Protein AF-A0A7J9XBA4-F1 (afdb_monomer_lite)

Structure (mmCIF, N/CA/C/O backbone):
data_AF-A0A7J9XBA4-F1
#
_entry.id   AF-A0A7J9XBA4-F1
#
loop_
_atom_site.group_PDB
_atom_site.id
_atom_site.type_symbol
_atom_site.label_atom_id
_atom_site.label_alt_id
_atom_site.label_comp_id
_atom_site.label_asym_id
_atom_site.label_entity_id
_atom_site.label_seq_id
_atom_site.pdbx_PDB_ins_code
_atom_site.Cartn_x
_atom_site.Cartn_y
_atom_site.Cartn_z
_atom_site.occupancy
_atom_site.B_iso_or_equiv
_atom_site.auth_seq_id
_atom_site.auth_comp_id
_atom_site.auth_asym_id
_atom_site.auth_atom_id
_atom_site.pdbx_PDB_model_num
ATOM 1 N N . MET A 1 1 ? 11.594 -2.193 26.067 1.00 48.44 1 MET A N 1
ATOM 2 C CA . MET A 1 1 ? 10.275 -1.547 25.900 1.00 48.44 1 MET A CA 1
ATOM 3 C C . MET A 1 1 ? 9.636 -2.202 24.693 1.00 48.44 1 MET A C 1
ATOM 5 O O . MET A 1 1 ? 10.333 -2.326 23.697 1.00 48.44 1 MET A O 1
ATOM 9 N N . SER A 1 2 ? 8.406 -2.711 24.794 1.00 53.88 2 SER A N 1
ATOM 10 C CA . SER A 1 2 ? 7.691 -3.189 23.603 1.00 53.88 2 SER A CA 1
ATOM 11 C C . SER A 1 2 ? 7.403 -1.962 22.747 1.00 53.88 2 SER A C 1
ATOM 13 O O . SER A 1 2 ? 6.656 -1.100 23.203 1.00 53.88 2 SER A O 1
ATOM 15 N N .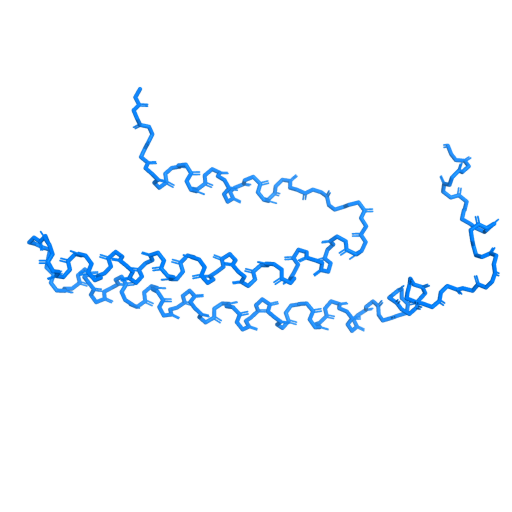 THR A 1 3 ? 8.019 -1.847 21.573 1.00 61.22 3 THR A N 1
ATOM 16 C CA . THR A 1 3 ? 7.598 -0.866 20.564 1.00 61.22 3 THR A CA 1
ATOM 17 C C . THR A 1 3 ? 6.130 -1.123 20.251 1.00 61.22 3 THR A C 1
ATOM 19 O O . THR A 1 3 ? 5.695 -2.280 20.188 1.00 61.22 3 THR A O 1
ATOM 22 N N . ALA A 1 4 ? 5.339 -0.059 20.150 1.00 83.88 4 ALA A N 1
ATOM 23 C CA . ALA A 1 4 ? 3.931 -0.207 19.821 1.00 83.88 4 ALA A CA 1
ATOM 24 C C . ALA A 1 4 ? 3.820 -0.860 18.426 1.00 83.88 4 ALA A C 1
ATOM 26 O O . ALA A 1 4 ? 4.623 -0.534 17.552 1.00 83.88 4 ALA A O 1
ATOM 27 N N . PRO A 1 5 ? 2.841 -1.748 18.162 1.00 82.81 5 PRO A N 1
ATOM 28 C CA . PRO A 1 5 ? 2.699 -2.395 16.851 1.00 82.81 5 PRO A CA 1
ATOM 29 C C . PRO A 1 5 ? 2.668 -1.413 15.668 1.00 82.81 5 PRO A C 1
ATOM 31 O O . PRO A 1 5 ? 3.158 -1.721 14.587 1.00 82.81 5 PRO A O 1
ATOM 34 N N . ILE A 1 6 ? 2.144 -0.202 15.892 1.00 86.75 6 ILE A N 1
ATOM 35 C CA . ILE A 1 6 ? 2.116 0.876 14.898 1.00 86.75 6 ILE A CA 1
ATOM 36 C C . ILE A 1 6 ? 3.517 1.417 14.561 1.00 86.75 6 ILE A C 1
ATOM 38 O O . ILE A 1 6 ? 3.768 1.765 13.414 1.00 86.75 6 ILE A O 1
ATOM 42 N N . GLU A 1 7 ? 4.441 1.459 15.525 1.00 89.75 7 GLU A N 1
ATOM 43 C CA . GLU A 1 7 ? 5.815 1.937 15.310 1.00 89.75 7 GLU A CA 1
ATOM 44 C C . GLU A 1 7 ? 6.591 0.953 14.434 1.00 89.75 7 GLU A C 1
ATOM 46 O O . GLU A 1 7 ? 7.269 1.371 13.504 1.00 89.75 7 GLU A O 1
ATOM 51 N N . GLN A 1 8 ? 6.418 -0.352 14.669 1.00 88.19 8 GLN A N 1
ATOM 52 C CA . GLN A 1 8 ? 7.040 -1.398 13.848 1.00 88.19 8 GLN A CA 1
ATOM 53 C C . GLN A 1 8 ? 6.508 -1.375 12.410 1.00 88.19 8 GLN A C 1
ATOM 55 O O . GLN A 1 8 ? 7.279 -1.483 11.460 1.00 88.19 8 GLN A O 1
ATOM 60 N N . ALA A 1 9 ? 5.194 -1.193 12.239 1.00 89.19 9 ALA A N 1
ATOM 61 C CA . ALA A 1 9 ? 4.593 -1.057 10.915 1.00 89.19 9 ALA A CA 1
ATOM 62 C C . ALA A 1 9 ? 5.103 0.198 10.184 1.00 89.19 9 ALA A C 1
ATOM 64 O O . ALA A 1 9 ? 5.450 0.127 9.007 1.00 89.19 9 ALA A O 1
ATOM 65 N N . ALA A 1 10 ? 5.192 1.335 10.882 1.00 90.88 10 ALA A N 1
ATOM 66 C CA . ALA A 1 10 ? 5.704 2.578 10.313 1.00 90.88 10 ALA A CA 1
ATOM 67 C C . ALA A 1 10 ? 7.187 2.476 9.921 1.00 90.88 10 ALA A C 1
ATOM 69 O O . ALA A 1 10 ? 7.566 2.982 8.868 1.00 90.88 10 ALA A O 1
ATOM 70 N N . GLU A 1 11 ? 8.013 1.802 10.724 1.00 90.25 11 GLU A N 1
ATOM 71 C CA . GLU A 1 11 ? 9.424 1.550 10.409 1.00 90.25 11 GLU A CA 1
ATOM 72 C C . GLU A 1 11 ? 9.575 0.679 9.153 1.00 90.25 11 GLU A C 1
ATOM 74 O O . GLU A 1 11 ? 10.322 1.037 8.243 1.00 90.25 11 GLU A O 1
ATOM 79 N N . ALA A 1 12 ? 8.809 -0.414 9.060 1.00 89.19 12 ALA A N 1
ATOM 80 C CA . ALA A 1 12 ? 8.823 -1.295 7.894 1.00 89.19 12 ALA A CA 1
ATOM 81 C C . ALA A 1 12 ? 8.390 -0.569 6.608 1.00 89.19 12 ALA A C 1
ATOM 83 O O . ALA A 1 12 ? 9.035 -0.716 5.572 1.00 89.19 12 ALA A O 1
ATOM 84 N N . ILE A 1 13 ? 7.339 0.256 6.675 1.00 91.69 13 ILE A N 1
ATOM 85 C CA . ILE A 1 13 ? 6.906 1.085 5.539 1.00 91.69 13 ILE A CA 1
ATOM 86 C C . ILE A 1 13 ? 7.971 2.138 5.204 1.00 91.69 13 ILE A C 1
ATOM 88 O O . ILE A 1 13 ? 8.255 2.376 4.035 1.00 91.69 13 ILE A O 1
ATOM 92 N N . GLY A 1 14 ? 8.591 2.752 6.214 1.00 91.44 14 GLY A N 1
ATOM 93 C CA . GLY A 1 14 ? 9.648 3.745 6.026 1.00 91.44 14 GLY A CA 1
ATOM 94 C C . GLY A 1 14 ? 10.866 3.193 5.284 1.00 91.44 14 GLY A C 1
ATOM 95 O O . GLY A 1 14 ? 11.439 3.897 4.454 1.00 91.44 14 GLY A O 1
ATOM 96 N N . ALA A 1 15 ? 11.221 1.927 5.518 1.00 91.44 15 ALA A N 1
ATOM 97 C CA . ALA A 1 15 ? 12.331 1.262 4.834 1.00 91.44 15 ALA A CA 1
ATOM 98 C C . ALA A 1 15 ? 12.130 1.160 3.311 1.00 91.44 15 ALA A C 1
ATOM 100 O O . ALA A 1 15 ? 13.107 1.218 2.568 1.00 91.44 15 ALA A O 1
ATOM 101 N N . ILE A 1 16 ? 10.879 1.093 2.838 1.00 91.44 16 ILE A N 1
ATOM 102 C CA . ILE A 1 16 ? 10.553 1.094 1.402 1.00 91.44 16 ILE A CA 1
ATOM 103 C C . ILE A 1 16 ? 11.061 2.378 0.729 1.00 91.44 16 ILE A C 1
ATOM 105 O O . ILE A 1 16 ? 11.521 2.342 -0.405 1.00 91.44 16 ILE A O 1
ATOM 109 N N . GLY A 1 17 ? 11.038 3.518 1.428 1.00 89.44 17 GLY A N 1
ATOM 110 C CA . GLY A 1 17 ? 11.489 4.799 0.874 1.00 89.44 17 GLY A CA 1
ATOM 111 C C . GLY A 1 17 ? 13.001 4.906 0.648 1.00 89.44 17 GLY A C 1
ATOM 112 O O . GLY A 1 17 ? 13.439 5.830 -0.031 1.00 89.44 17 GLY A O 1
ATOM 113 N N . ALA A 1 18 ? 13.791 3.992 1.216 1.00 91.00 18 ALA A N 1
ATOM 114 C CA . ALA A 1 18 ? 15.238 3.914 1.018 1.00 91.00 18 ALA A CA 1
ATOM 115 C C . ALA A 1 18 ? 15.642 2.849 -0.015 1.00 91.00 18 ALA A C 1
ATOM 117 O O . ALA A 1 18 ? 16.831 2.639 -0.237 1.00 91.00 18 ALA A O 1
ATOM 118 N N . TRP A 1 19 ? 14.671 2.146 -0.603 1.00 94.06 19 TRP A N 1
ATOM 119 C CA . TRP A 1 19 ? 14.931 1.146 -1.626 1.00 94.06 19 TRP A CA 1
ATOM 120 C C . TRP A 1 19 ? 15.378 1.811 -2.935 1.00 94.06 19 TRP A C 1
ATOM 122 O O . TRP A 1 19 ? 14.737 2.741 -3.425 1.00 94.06 19 TRP A O 1
ATOM 132 N N . GLU A 1 20 ? 16.480 1.314 -3.494 1.00 94.25 20 GLU A N 1
ATOM 133 C CA . GLU A 1 20 ? 17.043 1.757 -4.768 1.00 94.25 20 GLU A CA 1
ATOM 134 C C . GLU A 1 20 ? 16.858 0.630 -5.798 1.00 94.25 20 GLU A C 1
ATOM 136 O O . GLU A 1 20 ? 17.449 -0.436 -5.619 1.00 94.25 20 GLU A O 1
ATOM 141 N N . PRO A 1 21 ? 16.029 0.815 -6.843 1.00 93.81 21 PRO A N 1
ATOM 142 C CA . PRO A 1 21 ? 15.861 -0.190 -7.887 1.00 93.81 21 PRO A CA 1
ATOM 143 C C . PRO A 1 21 ? 17.115 -0.293 -8.759 1.00 93.81 21 PRO A C 1
ATOM 145 O O . PRO A 1 21 ? 17.644 0.723 -9.217 1.00 93.81 21 PRO A O 1
ATOM 148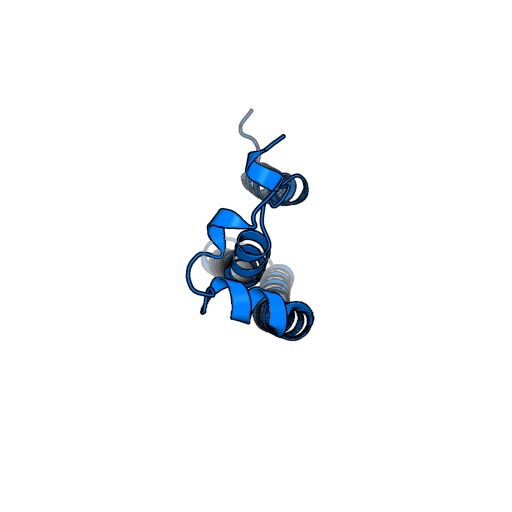 N N . GLU A 1 22 ? 17.541 -1.514 -9.069 1.00 93.69 22 GLU A N 1
ATOM 149 C CA . GLU A 1 22 ? 18.678 -1.780 -9.961 1.00 93.69 22 GLU A CA 1
ATOM 150 C C . GLU A 1 22 ? 18.247 -1.909 -11.428 1.00 93.69 22 GLU A C 1
ATOM 152 O O . GLU A 1 22 ? 19.056 -1.767 -12.348 1.00 93.69 22 GLU A O 1
ATOM 157 N N . SER A 1 23 ? 16.957 -2.159 -11.671 1.00 91.81 23 SER A N 1
ATOM 158 C CA . SER A 1 23 ? 16.422 -2.368 -13.015 1.00 91.81 23 SER A CA 1
ATOM 159 C C . SER A 1 23 ? 15.016 -1.808 -13.202 1.00 91.81 23 SER A C 1
ATOM 161 O O . SER A 1 23 ? 14.257 -1.579 -12.261 1.00 91.81 23 SER A O 1
ATOM 163 N N . ILE A 1 24 ? 14.631 -1.627 -14.464 1.00 93.50 24 ILE A N 1
ATOM 164 C CA . ILE A 1 24 ? 13.276 -1.202 -14.819 1.00 93.50 24 ILE A CA 1
ATOM 165 C C . ILE A 1 24 ? 12.216 -2.257 -14.454 1.00 93.50 24 ILE A C 1
ATOM 167 O O . ILE A 1 24 ? 11.090 -1.911 -14.099 1.00 93.50 24 ILE A O 1
ATOM 171 N N . THR A 1 25 ? 12.585 -3.540 -14.496 1.00 94.06 25 THR A N 1
ATOM 172 C CA . THR A 1 25 ? 11.719 -4.664 -14.117 1.00 94.06 25 THR A CA 1
ATOM 173 C C . THR A 1 25 ? 11.406 -4.641 -12.627 1.00 94.06 25 THR A C 1
ATOM 175 O O . THR A 1 25 ? 10.274 -4.902 -12.232 1.00 94.06 25 THR A O 1
ATOM 178 N N . GLU A 1 26 ? 12.383 -4.271 -11.799 1.00 95.50 26 GLU A N 1
ATOM 179 C CA . GLU A 1 26 ? 12.173 -4.082 -10.365 1.00 95.50 26 GLU A CA 1
ATOM 180 C C . GLU A 1 26 ? 11.185 -2.953 -10.069 1.00 95.50 26 GLU A C 1
ATOM 182 O O . GLU A 1 26 ? 10.312 -3.110 -9.219 1.00 95.50 26 GLU A O 1
ATOM 187 N N . VAL A 1 27 ? 11.263 -1.840 -10.805 1.00 95.12 27 VAL A N 1
ATOM 188 C CA . VAL A 1 27 ? 10.284 -0.748 -10.681 1.00 95.12 27 VAL A CA 1
ATOM 189 C C . VAL A 1 27 ? 8.885 -1.198 -11.116 1.00 95.12 27 VAL A C 1
ATOM 191 O O . VAL A 1 27 ? 7.911 -0.856 -10.448 1.00 95.12 27 VAL A O 1
ATOM 194 N N . ASP A 1 28 ? 8.761 -1.978 -12.198 1.00 94.94 28 ASP A N 1
ATOM 195 C CA . ASP A 1 28 ? 7.462 -2.525 -12.630 1.00 94.94 28 ASP A CA 1
ATOM 196 C C . ASP A 1 28 ? 6.843 -3.422 -11.559 1.00 94.94 28 ASP A C 1
ATOM 198 O O . ASP A 1 28 ? 5.665 -3.271 -11.239 1.00 94.94 28 ASP A O 1
ATOM 202 N N . GLN A 1 29 ? 7.650 -4.316 -10.983 1.00 94.38 29 GLN A N 1
ATOM 203 C CA . GLN A 1 29 ? 7.212 -5.217 -9.924 1.00 94.38 29 GLN A CA 1
ATOM 204 C C . GLN A 1 29 ? 6.812 -4.443 -8.665 1.00 94.38 29 GLN A C 1
ATOM 206 O O . GLN A 1 29 ? 5.747 -4.687 -8.107 1.00 94.38 29 GLN A O 1
ATOM 211 N N . PHE A 1 30 ? 7.607 -3.450 -8.261 1.00 94.69 30 PHE A N 1
ATOM 212 C CA . PHE A 1 30 ? 7.277 -2.586 -7.131 1.00 94.69 30 PHE A CA 1
ATOM 213 C C . PHE A 1 30 ? 5.927 -1.879 -7.313 1.00 94.69 30 PHE A C 1
ATOM 215 O O . PHE A 1 30 ? 5.120 -1.827 -6.385 1.00 94.69 30 PHE A O 1
ATOM 222 N N . LEU A 1 31 ? 5.659 -1.347 -8.509 1.00 93.81 31 LEU A N 1
ATOM 223 C CA . LEU A 1 31 ? 4.385 -0.694 -8.814 1.00 93.81 31 LEU A CA 1
ATOM 224 C C . LEU A 1 31 ? 3.208 -1.678 -8.850 1.00 93.81 31 LEU A C 1
ATOM 226 O O . LEU A 1 31 ? 2.088 -1.273 -8.539 1.00 93.81 31 LEU A O 1
ATOM 230 N N . ASP A 1 32 ? 3.447 -2.943 -9.207 1.00 93.06 32 ASP A N 1
ATOM 231 C CA . ASP A 1 32 ? 2.446 -4.012 -9.119 1.00 93.06 32 ASP A CA 1
ATOM 232 C C . ASP A 1 32 ? 2.102 -4.342 -7.661 1.00 93.06 32 ASP A C 1
ATOM 234 O O . ASP A 1 32 ? 0.934 -4.350 -7.267 1.00 93.06 32 ASP A O 1
ATOM 238 N N . ASP A 1 33 ? 3.133 -4.519 -6.834 1.00 94.19 33 ASP A N 1
ATOM 239 C CA . ASP A 1 33 ? 3.005 -4.930 -5.434 1.00 94.19 33 ASP A CA 1
ATOM 240 C C . ASP A 1 33 ? 2.476 -3.812 -4.522 1.00 94.19 33 ASP A C 1
ATOM 242 O O . ASP A 1 33 ? 1.917 -4.074 -3.451 1.00 94.19 33 ASP A O 1
ATOM 246 N N . LEU A 1 34 ? 2.601 -2.548 -4.940 1.00 92.75 34 LEU A N 1
ATOM 247 C CA . LEU A 1 34 ? 2.134 -1.394 -4.170 1.00 92.75 34 LEU A CA 1
ATOM 248 C C . LEU A 1 34 ? 0.626 -1.464 -3.866 1.00 92.75 34 LEU A C 1
ATOM 250 O O . LEU A 1 34 ? 0.186 -1.030 -2.798 1.00 92.75 34 LEU A O 1
ATOM 254 N N . GLY A 1 35 ? -0.165 -2.061 -4.764 1.00 92.75 35 GLY A N 1
ATOM 255 C CA . GLY A 1 35 ? -1.589 -2.307 -4.529 1.00 92.75 35 GLY A CA 1
ATOM 256 C C . GLY A 1 35 ? -1.832 -3.214 -3.319 1.00 92.75 35 GLY A C 1
ATOM 257 O O . GLY A 1 35 ? -2.671 -2.902 -2.472 1.00 92.75 35 GLY A O 1
ATOM 258 N N . SER A 1 36 ? -1.046 -4.283 -3.177 1.00 93.12 36 SER A N 1
ATOM 259 C CA . SER A 1 36 ? -1.155 -5.215 -2.049 1.00 93.12 36 SER A CA 1
ATOM 260 C C . SER A 1 36 ? -0.812 -4.562 -0.708 1.00 93.12 36 SER A C 1
ATOM 262 O O . SER A 1 36 ? -1.422 -4.898 0.308 1.00 93.12 36 SER A O 1
ATOM 264 N N . LEU A 1 37 ? 0.109 -3.589 -0.684 1.00 93.69 37 LEU A N 1
ATOM 265 C CA . LEU A 1 37 ? 0.397 -2.810 0.526 1.00 93.69 37 LEU A CA 1
ATOM 266 C C . LEU A 1 37 ? -0.835 -2.015 0.986 1.00 93.69 37 LEU A C 1
ATOM 268 O O . LEU A 1 37 ? -1.196 -2.055 2.167 1.00 93.69 37 LEU A O 1
ATOM 272 N N . TYR A 1 38 ? -1.496 -1.308 0.066 1.00 95.12 38 TYR A N 1
ATOM 273 C CA . TYR A 1 38 ? -2.701 -0.541 0.391 1.00 95.12 38 TYR A CA 1
ATOM 274 C C . TYR A 1 38 ? -3.871 -1.446 0.785 1.00 95.12 38 TYR A C 1
ATOM 276 O O . TYR A 1 38 ? -4.581 -1.138 1.743 1.00 95.12 38 TYR A O 1
ATOM 284 N N . GLU A 1 39 ? -4.037 -2.592 0.126 1.00 95.56 39 GLU A N 1
ATOM 285 C CA . GLU A 1 39 ? -5.053 -3.583 0.488 1.00 95.56 39 GLU A CA 1
ATOM 286 C C . GLU A 1 39 ? -4.840 -4.133 1.907 1.00 95.56 39 GLU A C 1
ATOM 288 O O . GLU A 1 39 ? -5.782 -4.200 2.706 1.00 95.56 39 GLU A O 1
ATOM 293 N N . ALA A 1 40 ? -3.597 -4.469 2.264 1.00 94.75 40 ALA A N 1
ATOM 294 C CA . ALA A 1 40 ? -3.255 -4.944 3.601 1.00 94.75 40 ALA A CA 1
ATOM 295 C C . ALA A 1 40 ? -3.536 -3.880 4.676 1.00 94.75 40 ALA A C 1
ATOM 297 O O . ALA A 1 40 ? -4.068 -4.191 5.751 1.00 94.75 40 ALA A O 1
ATOM 298 N N . LEU A 1 41 ? -3.227 -2.612 4.386 1.00 94.69 41 LEU A N 1
ATOM 299 C CA . LEU A 1 41 ? -3.501 -1.498 5.291 1.00 94.69 41 LEU A CA 1
ATOM 300 C C . LEU A 1 41 ? -5.009 -1.255 5.460 1.00 94.69 41 LEU A C 1
ATOM 302 O O . LEU A 1 41 ? -5.481 -1.149 6.595 1.00 94.69 41 LEU A O 1
ATOM 306 N N . ALA A 1 42 ? -5.770 -1.239 4.363 1.00 96.38 42 ALA A N 1
ATOM 307 C CA . ALA A 1 42 ? -7.225 -1.091 4.385 1.00 96.38 42 ALA A CA 1
ATOM 308 C C . ALA A 1 42 ? -7.896 -2.220 5.184 1.00 96.38 42 ALA A C 1
ATOM 310 O O . ALA A 1 42 ? -8.720 -1.967 6.064 1.00 96.38 42 ALA A O 1
ATOM 311 N N . THR A 1 43 ? -7.474 -3.465 4.947 1.00 96.44 43 THR A N 1
ATOM 312 C CA . THR A 1 43 ? -7.954 -4.650 5.677 1.00 96.44 43 THR A CA 1
ATOM 313 C C . THR A 1 43 ? -7.662 -4.537 7.172 1.00 96.44 43 THR A C 1
ATOM 315 O O . THR A 1 43 ? -8.521 -4.816 8.008 1.00 96.44 43 THR A O 1
ATOM 318 N N . THR A 1 44 ? -6.465 -4.073 7.536 1.00 94.88 44 THR A N 1
ATOM 319 C CA . THR A 1 44 ? -6.088 -3.865 8.940 1.00 94.88 44 THR A CA 1
ATOM 320 C C . THR A 1 44 ? -6.986 -2.828 9.618 1.00 94.88 44 THR A C 1
ATOM 322 O O . THR A 1 44 ? -7.453 -3.054 10.735 1.00 94.88 44 THR A O 1
ATOM 325 N N . GLN A 1 45 ? -7.269 -1.710 8.947 1.00 95.19 45 GLN A N 1
ATOM 326 C CA . GLN A 1 45 ? -8.150 -0.658 9.464 1.00 95.19 45 GLN A CA 1
ATOM 327 C C . GLN A 1 45 ? -9.596 -1.151 9.631 1.00 95.19 45 GLN A C 1
ATOM 329 O O . GLN A 1 45 ? -10.201 -0.903 10.675 1.00 95.19 45 GLN A O 1
ATOM 334 N N . ALA A 1 46 ? -10.119 -1.912 8.663 1.00 96.31 46 ALA A N 1
ATOM 335 C CA . ALA A 1 46 ? -11.449 -2.516 8.744 1.00 96.31 46 ALA A CA 1
ATOM 336 C C . ALA A 1 46 ? -11.561 -3.500 9.923 1.00 96.31 46 ALA A C 1
ATOM 338 O O . ALA A 1 46 ? -12.494 -3.410 10.721 1.00 96.31 46 ALA A O 1
ATOM 339 N N . ASN A 1 47 ? -10.560 -4.367 10.103 1.00 94.88 47 ASN A N 1
ATOM 340 C CA . ASN A 1 47 ? -10.518 -5.317 11.217 1.00 94.88 47 ASN A CA 1
ATOM 341 C C . ASN A 1 47 ? -10.448 -4.612 12.582 1.00 94.88 47 ASN A C 1
ATOM 343 O O . ASN A 1 47 ? -11.027 -5.084 13.561 1.00 94.88 47 ASN A O 1
ATOM 347 N N . LEU A 1 48 ? -9.737 -3.482 12.676 1.00 93.06 48 LEU A N 1
ATOM 348 C CA . LEU A 1 48 ? -9.717 -2.672 13.897 1.00 93.06 48 LEU A CA 1
ATOM 349 C C . LEU A 1 48 ? -11.081 -2.037 14.172 1.00 93.06 48 LEU A C 1
ATOM 351 O O . LEU A 1 48 ? -11.526 -2.068 15.317 1.00 93.06 48 LEU A O 1
ATOM 355 N N . ALA A 1 49 ? -11.752 -1.504 13.147 1.00 94.06 49 ALA A N 1
ATOM 356 C CA . ALA A 1 49 ? -13.096 -0.952 13.284 1.00 94.06 49 ALA A CA 1
ATOM 357 C C . ALA A 1 49 ? -14.086 -2.011 13.797 1.00 94.06 49 ALA A C 1
ATOM 359 O O . ALA A 1 49 ? -14.819 -1.749 14.751 1.00 94.06 49 ALA A O 1
ATOM 360 N N . GLU A 1 50 ? -14.057 -3.217 13.221 1.00 94.38 50 GLU A N 1
ATOM 361 C CA . GLU A 1 50 ? -14.908 -4.337 13.634 1.00 94.38 50 GLU A CA 1
ATOM 362 C C . GLU A 1 50 ? -14.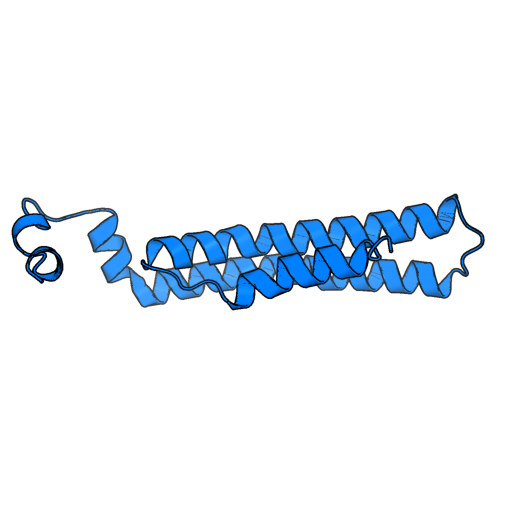649 -4.731 15.092 1.00 94.38 50 GLU A C 1
ATOM 364 O O . GLU A 1 50 ? -15.571 -4.714 15.908 1.00 94.38 50 GLU A O 1
ATOM 369 N N . ARG A 1 51 ? -13.383 -4.972 15.456 1.00 93.38 51 ARG A N 1
ATOM 370 C CA . ARG A 1 51 ? -13.005 -5.327 16.834 1.00 93.38 51 ARG A CA 1
ATOM 371 C C . ARG A 1 51 ? -13.357 -4.237 17.840 1.00 93.38 51 ARG A C 1
ATOM 373 O O . ARG A 1 51 ? -13.747 -4.533 18.965 1.00 93.38 51 ARG A O 1
ATOM 380 N N . PHE A 1 52 ? -13.209 -2.965 17.472 1.00 93.44 52 PHE A N 1
ATOM 381 C CA . PHE A 1 52 ? -13.540 -1.849 18.361 1.00 93.44 52 PHE A CA 1
ATOM 382 C C . PHE A 1 52 ? -15.050 -1.687 18.534 1.00 93.44 52 PHE A C 1
ATOM 384 O O . PHE A 1 52 ? -15.483 -1.226 19.585 1.00 93.44 52 PHE A O 1
ATOM 391 N N . ALA A 1 53 ? -15.842 -2.081 17.536 1.00 91.50 53 ALA A N 1
ATOM 392 C CA . ALA A 1 53 ? -17.294 -2.092 17.624 1.00 91.50 53 ALA A CA 1
ATOM 393 C C . ALA A 1 53 ? -17.835 -3.262 18.461 1.00 91.50 53 ALA A C 1
ATOM 395 O O . ALA A 1 53 ? -18.870 -3.102 19.109 1.00 91.50 53 ALA A O 1
ATOM 396 N N . SER A 1 54 ? -17.173 -4.426 18.426 1.00 91.56 54 SER A N 1
ATOM 397 C CA . SER A 1 54 ? -17.653 -5.654 19.074 1.00 91.56 54 SER A CA 1
ATOM 398 C C . SER A 1 54 ? -17.079 -5.892 20.471 1.00 91.56 54 SER A C 1
ATOM 400 O O . SER A 1 54 ? -17.817 -6.286 21.374 1.00 91.56 54 SER A O 1
ATOM 402 N N . ASP A 1 55 ? -15.777 -5.660 20.660 1.00 88.62 55 ASP A N 1
ATOM 403 C CA . ASP A 1 55 ? -15.027 -6.227 21.790 1.00 88.62 55 ASP A CA 1
ATOM 404 C C . ASP A 1 55 ? -14.649 -5.186 22.848 1.00 88.62 55 ASP A C 1
ATOM 406 O O . ASP A 1 55 ? -14.281 -5.538 23.971 1.00 88.62 55 ASP A O 1
ATOM 410 N N . LEU A 1 56 ? -14.701 -3.898 22.499 1.00 82.75 56 LEU A N 1
ATOM 411 C CA . LEU A 1 56 ? -14.215 -2.805 23.335 1.00 82.75 56 LEU A CA 1
ATOM 412 C C . LEU A 1 56 ? -15.289 -1.717 23.495 1.00 82.75 56 LEU A C 1
ATOM 414 O O . LEU A 1 56 ? -16.073 -1.485 22.579 1.00 82.75 56 LEU A O 1
ATOM 418 N N . PRO A 1 57 ? -15.328 -0.988 24.627 1.00 86.75 57 PRO A N 1
ATOM 419 C CA . PRO A 1 57 ? -16.275 0.107 24.842 1.00 86.75 57 PRO A CA 1
ATOM 420 C C . PRO A 1 57 ? -15.838 1.383 24.096 1.00 86.75 57 PRO A C 1
ATOM 422 O O . PRO A 1 57 ? -15.708 2.455 24.689 1.00 86.75 57 PRO A O 1
ATOM 425 N N . ILE A 1 58 ? -15.552 1.267 22.799 1.00 90.50 58 ILE A N 1
ATOM 426 C CA . ILE A 1 58 ? -15.126 2.378 21.949 1.00 90.50 58 ILE A CA 1
ATOM 427 C C . ILE A 1 58 ? -16.363 3.071 21.377 1.00 90.50 58 ILE A C 1
ATOM 429 O O . ILE A 1 58 ? -17.306 2.441 20.903 1.00 90.50 58 ILE A O 1
ATOM 433 N N . GLY A 1 59 ? -16.370 4.404 21.434 1.00 91.19 59 GLY A N 1
ATOM 434 C CA . GLY A 1 59 ? -17.471 5.203 20.912 1.00 91.19 59 GLY A CA 1
ATOM 435 C C . GLY A 1 59 ? -17.627 5.044 19.400 1.00 91.19 59 GLY A C 1
ATOM 436 O O . GLY A 1 59 ? -16.645 5.064 18.657 1.00 91.19 59 GLY A O 1
ATOM 437 N N . ARG A 1 60 ? -18.882 4.981 18.945 1.00 92.25 60 ARG A N 1
ATOM 438 C CA . ARG A 1 60 ? -19.248 4.861 17.527 1.00 92.25 60 ARG A CA 1
ATOM 439 C C . ARG A 1 60 ? -18.501 5.824 16.579 1.00 92.25 60 ARG A C 1
ATOM 441 O O . ARG A 1 60 ? -18.058 5.342 15.542 1.00 92.25 60 ARG A O 1
ATOM 448 N N . PRO A 1 61 ? -18.255 7.106 16.927 1.00 96.06 61 PRO A N 1
ATOM 449 C CA . PRO A 1 61 ? -17.515 8.014 16.046 1.00 96.06 61 PRO A CA 1
ATOM 450 C C . PRO A 1 61 ? -16.105 7.535 15.669 1.00 96.06 61 PRO A C 1
ATOM 452 O O . PRO A 1 61 ? -15.648 7.802 14.565 1.00 96.06 61 PRO A O 1
ATOM 455 N N . ILE A 1 62 ? -15.413 6.814 16.558 1.00 94.44 62 ILE A N 1
ATOM 456 C CA . ILE A 1 62 ? -14.071 6.284 16.270 1.00 94.44 62 ILE A CA 1
ATOM 457 C C . ILE A 1 62 ? -14.149 5.084 15.323 1.00 94.44 62 ILE A C 1
ATOM 459 O O . ILE A 1 62 ? -13.327 4.961 14.421 1.00 94.44 62 ILE A O 1
ATOM 463 N N . VAL A 1 63 ? -15.147 4.218 15.506 1.00 95.44 63 VAL A N 1
ATOM 464 C CA . VAL A 1 63 ? -15.398 3.072 14.618 1.00 95.44 63 VAL A CA 1
ATOM 465 C C . VAL A 1 63 ? -15.733 3.549 13.205 1.00 95.44 63 VAL A C 1
ATOM 467 O O . VAL A 1 63 ? -15.167 3.042 12.236 1.00 95.44 63 VAL A O 1
ATOM 470 N N . ASP A 1 64 ? -16.622 4.539 13.087 1.00 96.00 64 ASP A N 1
ATOM 471 C CA . ASP A 1 64 ? -16.989 5.122 11.794 1.00 96.00 64 ASP A CA 1
ATOM 472 C C . ASP A 1 64 ? -15.758 5.744 11.122 1.00 96.00 64 ASP A C 1
ATOM 474 O O . ASP A 1 64 ? -15.476 5.444 9.965 1.00 96.00 64 ASP A O 1
ATOM 478 N N . HIS A 1 65 ? -14.947 6.491 11.877 1.00 96.38 65 HIS A N 1
ATOM 479 C CA . HIS A 1 65 ? -13.717 7.075 11.348 1.00 96.38 65 HIS A CA 1
ATOM 480 C C . HIS A 1 65 ? -12.698 6.023 10.869 1.00 96.38 65 HIS A C 1
ATOM 482 O O . HIS A 1 65 ? -12.090 6.185 9.814 1.00 96.38 65 HIS A O 1
ATOM 488 N N . LEU A 1 66 ? -12.522 4.910 11.590 1.00 95.25 66 LEU A N 1
ATOM 489 C CA . LEU A 1 66 ? -11.659 3.809 11.136 1.00 95.25 66 LEU A CA 1
ATOM 490 C C . LEU A 1 66 ? -12.187 3.142 9.857 1.00 95.25 66 LEU A C 1
ATOM 492 O O . LEU A 1 66 ? -11.400 2.735 9.004 1.00 95.25 66 LEU A O 1
ATOM 496 N N . SER A 1 67 ? -13.508 3.064 9.707 1.00 95.88 67 SER A N 1
ATOM 497 C CA . SER A 1 67 ? -14.156 2.503 8.516 1.00 95.88 67 SER A CA 1
ATOM 498 C C . SER A 1 67 ? -13.999 3.428 7.299 1.00 95.88 67 SER A C 1
ATOM 500 O O . SER A 1 67 ? -13.780 2.964 6.177 1.00 95.88 67 SER A O 1
ATOM 502 N N . GLU A 1 68 ? -14.053 4.743 7.521 1.00 97.31 68 GLU A N 1
ATOM 503 C CA . GLU A 1 68 ? -13.736 5.762 6.514 1.00 97.31 68 GLU A CA 1
ATOM 504 C C . GLU A 1 68 ? -12.269 5.677 6.075 1.00 97.31 68 GLU A C 1
ATOM 506 O O . GLU A 1 68 ? -11.993 5.685 4.875 1.00 97.31 68 GLU A O 1
ATOM 511 N N . LEU A 1 69 ? -11.333 5.526 7.020 1.00 96.56 69 LEU A N 1
ATOM 512 C CA . LEU A 1 69 ? -9.911 5.330 6.717 1.00 96.56 69 LEU A CA 1
ATOM 513 C C . LEU A 1 69 ? -9.674 4.062 5.887 1.00 96.56 69 LEU A C 1
ATOM 515 O O . LEU A 1 69 ? -8.952 4.124 4.890 1.00 96.56 69 LEU A O 1
ATOM 519 N N . ALA A 1 70 ? -10.324 2.949 6.244 1.00 97.19 70 ALA A N 1
ATOM 520 C CA . ALA A 1 70 ? -10.248 1.699 5.488 1.00 97.19 70 ALA A CA 1
ATOM 521 C C . ALA A 1 70 ? -10.715 1.888 4.040 1.00 97.19 70 ALA A C 1
ATOM 523 O O . ALA A 1 70 ? -10.027 1.491 3.101 1.00 97.19 70 ALA A O 1
ATOM 524 N N . SER A 1 71 ? -11.852 2.563 3.857 1.00 96.62 71 SER A N 1
ATOM 525 C CA . SER A 1 71 ? -12.422 2.838 2.534 1.00 96.62 71 SER A CA 1
ATOM 526 C C . SER A 1 71 ? -11.529 3.762 1.700 1.00 96.62 71 SER A C 1
ATOM 528 O O . SER A 1 71 ? -11.299 3.505 0.521 1.00 96.62 71 SER A O 1
ATOM 530 N N . GLY A 1 72 ? -10.991 4.822 2.312 1.00 97.00 72 GLY A N 1
ATOM 531 C CA . GLY A 1 72 ? -10.072 5.746 1.647 1.00 97.00 72 GLY A CA 1
ATOM 532 C C . GLY A 1 72 ? -8.764 5.075 1.232 1.00 97.00 72 GLY A C 1
ATOM 533 O O . GLY A 1 72 ? -8.279 5.310 0.130 1.00 97.00 72 GLY A O 1
ATOM 534 N N . THR A 1 73 ? -8.224 4.196 2.078 1.00 96.31 73 THR A N 1
ATOM 535 C CA . THR A 1 73 ? -7.017 3.422 1.762 1.00 96.31 73 THR A CA 1
ATOM 536 C C . THR A 1 73 ? -7.280 2.405 0.655 1.00 96.31 73 THR A C 1
ATOM 538 O O . THR A 1 73 ? -6.459 2.270 -0.247 1.00 96.31 73 THR A O 1
ATOM 541 N N . ALA A 1 74 ? -8.434 1.733 0.669 1.00 95.25 74 ALA A N 1
ATOM 542 C CA . ALA A 1 74 ? -8.809 0.800 -0.390 1.00 95.25 74 ALA A CA 1
ATOM 543 C C . ALA A 1 74 ? -8.883 1.493 -1.759 1.00 95.25 74 ALA A C 1
ATOM 545 O O . ALA A 1 74 ? -8.463 0.914 -2.746 1.00 95.25 74 ALA A O 1
ATOM 546 N N . ALA A 1 75 ? -9.318 2.754 -1.831 1.00 95.00 75 ALA A N 1
ATOM 547 C CA . ALA A 1 75 ? -9.322 3.507 -3.089 1.00 95.00 75 ALA A CA 1
ATOM 548 C C . ALA A 1 75 ? -7.911 3.774 -3.663 1.00 95.00 75 ALA A C 1
ATOM 550 O O . ALA A 1 75 ? -7.772 4.083 -4.847 1.00 95.00 75 ALA A O 1
ATOM 551 N N . LEU A 1 76 ? -6.851 3.655 -2.854 1.00 94.38 76 LEU A N 1
ATOM 552 C CA . LEU A 1 76 ? -5.473 3.807 -3.327 1.00 94.38 76 LEU A CA 1
ATOM 553 C C . LEU A 1 76 ? -4.985 2.593 -4.130 1.00 94.38 76 LEU A C 1
ATOM 555 O O . LEU A 1 76 ? -4.038 2.743 -4.903 1.00 94.38 76 LEU A O 1
ATOM 559 N N . THR A 1 77 ? -5.618 1.420 -4.004 1.00 92.94 77 THR A N 1
ATOM 560 C CA . THR A 1 77 ? -5.239 0.227 -4.783 1.00 92.94 77 THR A CA 1
ATOM 561 C C . THR A 1 77 ? -5.434 0.470 -6.282 1.00 92.94 77 THR A C 1
ATOM 563 O O . THR A 1 77 ? -4.516 0.241 -7.067 1.00 92.94 77 THR A O 1
ATOM 566 N N . ASP A 1 78 ? -6.570 1.058 -6.669 1.00 88.94 78 ASP A N 1
ATOM 567 C CA . ASP A 1 78 ? -6.869 1.431 -8.056 1.00 88.94 78 ASP A CA 1
ATOM 568 C C . ASP A 1 78 ? -5.848 2.437 -8.608 1.00 88.94 78 ASP A C 1
ATOM 570 O O . ASP A 1 78 ? -5.448 2.370 -9.776 1.00 88.94 78 ASP A O 1
ATOM 574 N N . HIS A 1 79 ? -5.397 3.375 -7.770 1.00 91.12 79 HIS A N 1
ATOM 575 C CA . HIS A 1 79 ? -4.361 4.334 -8.145 1.00 91.12 79 HIS A CA 1
ATOM 576 C C . HIS A 1 79 ? -2.986 3.678 -8.316 1.00 91.12 79 HIS A C 1
ATOM 578 O O . HIS A 1 79 ? -2.268 4.038 -9.251 1.00 91.12 79 HIS A O 1
ATOM 584 N N . ALA A 1 80 ? -2.635 2.695 -7.483 1.00 90.38 80 ALA A N 1
ATOM 585 C CA . ALA A 1 80 ? -1.403 1.924 -7.646 1.00 90.38 80 ALA A CA 1
ATOM 586 C C . ALA A 1 80 ? -1.389 1.172 -8.991 1.00 90.38 80 ALA A C 1
ATOM 588 O O . ALA A 1 80 ? -0.433 1.302 -9.760 1.00 90.38 80 ALA A O 1
ATOM 589 N N . SER A 1 81 ? -2.491 0.501 -9.349 1.00 87.38 81 SER A N 1
ATOM 590 C CA . SER A 1 81 ? -2.615 -0.203 -10.636 1.00 87.38 81 SER A CA 1
ATOM 591 C C . SER A 1 81 ? -2.486 0.731 -11.847 1.00 87.38 81 SER A C 1
ATOM 593 O O . SER A 1 81 ? -1.877 0.375 -12.859 1.00 87.38 81 SER A O 1
ATOM 595 N N . GLN A 1 82 ? -3.017 1.955 -11.754 1.00 92.88 82 GLN A N 1
ATOM 596 C CA . GLN A 1 82 ? -2.843 2.968 -12.801 1.00 92.88 82 GLN A CA 1
ATOM 597 C C . GLN A 1 82 ? -1.378 3.398 -12.946 1.00 92.88 82 GLN A C 1
ATOM 599 O O . GLN A 1 82 ? -0.909 3.584 -14.070 1.00 92.88 82 GLN A O 1
ATOM 604 N N . GLY A 1 83 ? -0.650 3.523 -11.832 1.00 93.06 83 GLY A N 1
ATOM 605 C CA . GLY A 1 83 ? 0.772 3.868 -11.821 1.00 93.06 83 GLY A CA 1
ATOM 606 C C . GLY A 1 83 ? 1.612 2.898 -12.650 1.00 93.06 83 GLY A C 1
ATOM 607 O O . GLY A 1 83 ? 2.351 3.331 -13.538 1.00 93.06 83 GLY A O 1
ATOM 608 N N . ARG A 1 84 ? 1.425 1.588 -12.443 1.00 93.38 84 ARG A N 1
ATOM 609 C CA . ARG A 1 84 ? 2.096 0.545 -13.235 1.00 93.38 84 ARG A CA 1
ATOM 610 C C . ARG A 1 84 ? 1.781 0.656 -14.729 1.00 93.38 84 ARG A C 1
ATOM 612 O O . ARG A 1 84 ? 2.683 0.639 -15.565 1.00 93.38 84 ARG A O 1
ATOM 619 N N . ALA A 1 85 ? 0.506 0.822 -15.084 1.00 93.31 85 ALA A N 1
ATOM 620 C CA . ALA A 1 85 ? 0.091 0.948 -16.482 1.00 93.31 85 ALA A CA 1
ATOM 621 C C . ALA A 1 85 ? 0.721 2.172 -17.175 1.00 93.31 85 ALA A C 1
ATOM 623 O O . ALA A 1 85 ? 1.173 2.082 -18.319 1.00 93.31 85 ALA A O 1
ATOM 624 N N . ILE A 1 86 ? 0.785 3.312 -16.478 1.00 95.81 86 ILE A N 1
ATOM 625 C CA . ILE A 1 86 ? 1.452 4.527 -16.967 1.00 95.81 86 ILE A CA 1
ATOM 626 C C . ILE A 1 86 ? 2.948 4.270 -17.165 1.00 95.81 86 ILE A C 1
ATOM 628 O O . ILE A 1 86 ? 3.496 4.636 -18.207 1.00 95.81 86 ILE A O 1
ATOM 632 N N . PHE A 1 87 ? 3.594 3.621 -16.195 1.00 95.69 87 PHE A N 1
ATOM 633 C CA . PHE A 1 87 ? 5.015 3.304 -16.243 1.00 95.69 87 PHE A CA 1
ATOM 634 C C . PHE A 1 87 ? 5.369 2.434 -17.452 1.00 95.69 87 PHE A C 1
ATOM 636 O O . PHE A 1 87 ? 6.214 2.833 -18.259 1.00 95.69 87 PHE A O 1
ATOM 643 N N . ARG A 1 88 ? 4.662 1.312 -17.641 1.00 94.75 88 ARG A N 1
ATOM 644 C CA . ARG A 1 88 ? 4.878 0.405 -18.779 1.00 94.75 88 ARG A CA 1
ATOM 645 C C . ARG A 1 88 ? 4.642 1.090 -20.118 1.00 94.75 88 ARG A C 1
ATOM 647 O O . ARG A 1 88 ? 5.441 0.927 -21.030 1.00 94.75 88 ARG A O 1
ATOM 654 N N . ARG A 1 89 ? 3.598 1.919 -20.231 1.00 95.62 89 ARG A N 1
ATOM 655 C CA . ARG A 1 89 ? 3.333 2.692 -21.455 1.00 95.62 89 ARG A CA 1
ATOM 656 C C . ARG A 1 89 ? 4.460 3.676 -21.779 1.00 95.62 89 ARG A C 1
ATOM 658 O O . ARG A 1 89 ? 4.751 3.897 -22.948 1.00 95.62 89 ARG A O 1
ATOM 665 N N . HIS A 1 90 ? 5.070 4.304 -20.776 1.00 96.75 90 HIS A N 1
ATOM 666 C CA . HIS A 1 90 ? 6.166 5.247 -21.014 1.00 96.75 90 HIS A CA 1
ATOM 667 C C . HIS A 1 90 ? 7.467 4.548 -21.435 1.00 96.75 90 HIS A C 1
ATOM 669 O O . HIS A 1 90 ? 8.257 5.129 -22.173 1.00 96.75 90 HIS A O 1
ATOM 675 N N . HIS A 1 91 ? 7.662 3.299 -21.008 1.00 94.88 91 HIS A N 1
ATOM 676 C CA . HIS A 1 91 ? 8.877 2.521 -21.252 1.00 94.88 91 HIS A CA 1
ATOM 677 C C . HIS A 1 91 ? 8.635 1.321 -22.179 1.00 94.88 91 HIS A C 1
ATOM 679 O O . HIS A 1 91 ? 9.355 0.328 -22.119 1.00 94.88 91 HIS A O 1
ATOM 685 N N . GLU A 1 92 ? 7.626 1.411 -23.047 1.00 93.62 92 GLU A N 1
ATOM 686 C CA . GLU A 1 92 ? 7.165 0.320 -23.914 1.00 93.62 92 GLU A CA 1
ATOM 687 C 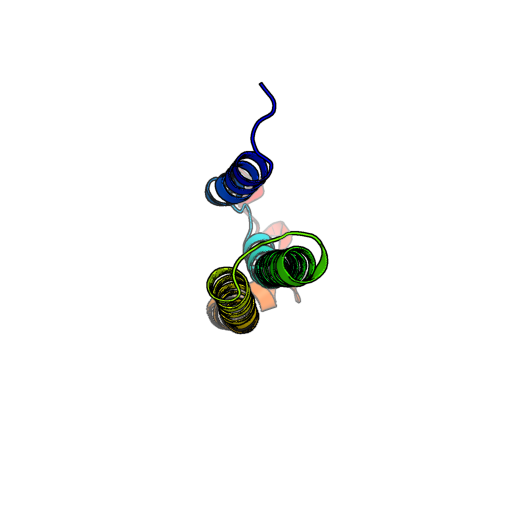C . GLU A 1 92 ? 8.306 -0.311 -24.724 1.00 93.62 92 GLU A C 1
ATOM 689 O O . GLU A 1 92 ? 8.431 -1.529 -24.752 1.00 93.62 92 GLU A O 1
ATOM 694 N N . ALA A 1 93 ? 9.193 0.506 -25.301 1.00 89.19 93 ALA A N 1
ATOM 695 C CA . ALA A 1 93 ? 10.323 0.025 -26.098 1.00 89.19 93 ALA A CA 1
ATOM 696 C C . ALA A 1 93 ? 11.352 -0.778 -25.281 1.00 89.19 93 ALA A C 1
ATOM 698 O O . ALA A 1 93 ? 11.967 -1.706 -25.803 1.00 89.19 93 ALA A O 1
ATOM 699 N N . GLU A 1 94 ? 11.552 -0.425 -24.010 1.00 90.81 94 GLU A N 1
ATOM 700 C CA . GLU A 1 94 ? 12.472 -1.147 -23.129 1.00 90.81 94 GLU A CA 1
ATOM 701 C C . GLU A 1 94 ? 11.857 -2.473 -22.678 1.00 90.81 94 GLU A C 1
ATOM 703 O O . GLU A 1 94 ? 12.529 -3.501 -22.699 1.00 90.81 94 GLU A O 1
ATOM 708 N N . PHE A 1 95 ? 10.559 -2.486 -22.363 1.00 91.81 95 PHE A N 1
ATOM 709 C CA . PHE A 1 95 ? 9.849 -3.736 -22.094 1.00 91.81 95 PHE A CA 1
ATOM 710 C C . PHE A 1 95 ? 9.800 -4.646 -23.323 1.00 91.81 95 PHE A C 1
ATOM 712 O O . PHE A 1 95 ? 10.043 -5.839 -23.187 1.00 91.81 95 PHE A O 1
ATOM 719 N N . GLU A 1 96 ? 9.578 -4.105 -24.525 1.00 89.25 96 GLU A N 1
ATOM 720 C CA . GLU A 1 96 ? 9.623 -4.882 -25.768 1.00 89.25 96 GLU A CA 1
ATOM 721 C C . GLU A 1 96 ? 10.997 -5.536 -25.966 1.00 89.25 96 GLU A C 1
ATOM 723 O O . GLU A 1 96 ? 11.069 -6.706 -26.334 1.00 89.25 96 GLU A O 1
ATOM 728 N N . ARG A 1 97 ? 12.082 -4.811 -25.666 1.00 88.31 97 ARG A N 1
ATOM 729 C CA . ARG A 1 97 ? 13.459 -5.318 -25.721 1.00 88.31 97 ARG A CA 1
ATOM 730 C C . ARG A 1 97 ? 13.711 -6.436 -24.707 1.00 88.31 97 ARG A C 1
ATOM 732 O O . ARG A 1 97 ? 14.303 -7.450 -25.059 1.00 88.31 97 ARG A O 1
ATOM 739 N N . LEU A 1 98 ? 13.256 -6.265 -23.465 1.00 88.31 98 LEU A N 1
ATOM 740 C CA . LEU A 1 98 ? 13.426 -7.254 -22.395 1.00 88.31 98 LEU A CA 1
ATOM 741 C C . LEU A 1 98 ? 12.580 -8.516 -22.623 1.00 88.31 98 LEU A C 1
ATOM 743 O O . LEU A 1 98 ? 13.028 -9.622 -22.327 1.00 88.31 98 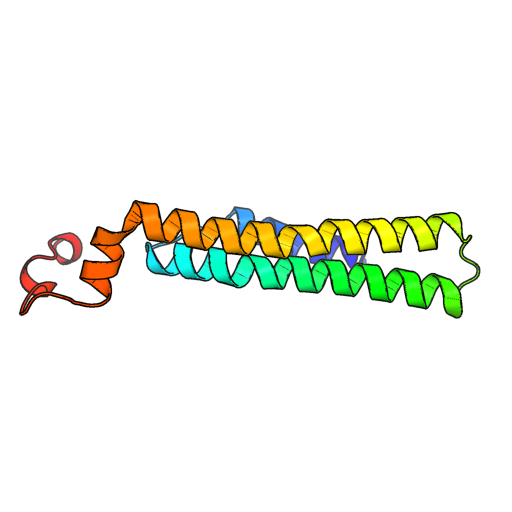LEU A O 1
ATOM 747 N N . GLU A 1 99 ? 11.368 -8.362 -23.155 1.00 87.56 99 GLU A N 1
ATOM 748 C CA . GLU A 1 99 ? 10.434 -9.465 -23.413 1.00 87.56 99 GLU A CA 1
ATOM 749 C C . GLU A 1 99 ? 10.728 -10.179 -24.743 1.00 87.56 99 GLU A C 1
ATOM 751 O O . GLU A 1 99 ? 10.483 -11.380 -24.863 1.00 87.56 99 GLU A O 1
ATOM 756 N N . ASN A 1 100 ? 11.285 -9.468 -25.730 1.00 88.38 100 ASN A N 1
ATOM 757 C CA . ASN A 1 100 ? 11.658 -9.991 -27.046 1.00 88.38 100 ASN A CA 1
ATOM 758 C C . ASN A 1 100 ? 13.095 -9.578 -27.424 1.00 88.38 100 ASN A C 1
ATOM 760 O O . ASN A 1 100 ? 13.290 -8.780 -28.351 1.00 88.38 100 ASN A O 1
ATOM 764 N N . PRO A 1 101 ? 14.116 -10.133 -26.745 1.00 82.69 101 PRO A N 1
ATOM 765 C CA . PRO A 1 101 ? 15.501 -9.781 -27.014 1.00 82.69 101 PRO A CA 1
ATOM 766 C C . PRO A 1 101 ? 15.905 -10.181 -28.433 1.00 82.69 101 PRO A C 1
ATOM 768 O O . PRO A 1 101 ? 15.513 -11.227 -28.968 1.00 82.69 101 PRO A O 1
ATOM 771 N N . ARG A 1 102 ? 16.730 -9.349 -29.063 1.00 80.62 102 ARG A N 1
ATOM 772 C CA . ARG A 1 102 ? 17.290 -9.641 -30.382 1.00 80.62 102 ARG A CA 1
ATOM 773 C C . ARG A 1 102 ? 18.302 -10.786 -30.264 1.00 80.62 102 ARG A C 1
ATOM 775 O O . ARG A 1 102 ? 18.991 -10.909 -29.250 1.00 80.62 102 ARG A O 1
ATOM 782 N N . PRO A 1 103 ? 18.475 -11.610 -31.312 1.00 78.94 103 PRO A N 1
ATOM 783 C CA . PRO A 1 103 ? 19.544 -12.601 -31.318 1.00 78.94 103 PRO A CA 1
ATOM 784 C C . PRO A 1 103 ? 20.908 -11.941 -31.049 1.00 78.94 103 PRO A C 1
ATOM 786 O O . PRO A 1 103 ? 21.279 -11.006 -31.757 1.00 78.94 103 PRO A O 1
ATOM 789 N N . GLN A 1 104 ? 21.656 -12.458 -30.065 1.00 77.06 104 GLN A N 1
ATOM 790 C CA . GLN A 1 104 ? 22.995 -11.992 -29.656 1.00 77.06 104 GLN A CA 1
ATOM 791 C C . GLN A 1 104 ? 23.054 -10.591 -29.017 1.00 77.06 104 GLN A C 1
ATOM 793 O O . GLN A 1 104 ? 24.107 -9.956 -29.035 1.00 77.06 104 GLN A O 1
ATOM 798 N N . GLU A 1 105 ? 21.963 -10.089 -28.440 1.00 68.19 105 GLU A N 1
ATOM 799 C CA . GLU A 1 105 ? 21.926 -8.758 -27.812 1.00 68.19 105 GLU A CA 1
ATOM 800 C C . GLU A 1 105 ? 22.885 -8.609 -26.613 1.00 68.19 105 GLU A C 1
ATOM 802 O O . GLU A 1 105 ? 23.504 -7.563 -26.438 1.00 68.19 105 GLU A O 1
ATOM 807 N N . GLU A 1 106 ? 23.122 -9.696 -25.882 1.00 67.62 106 GLU A N 1
ATOM 808 C CA . GLU A 1 106 ? 24.118 -9.819 -24.805 1.00 67.62 106 GLU A CA 1
ATOM 809 C C . GLU A 1 106 ? 25.571 -9.527 -25.239 1.00 67.62 106 GLU A C 1
ATOM 811 O O . GLU A 1 106 ? 26.409 -9.183 -24.413 1.00 67.62 106 GLU A O 1
ATOM 816 N N . MET A 1 107 ? 25.877 -9.579 -26.542 1.00 66.62 107 MET A N 1
ATOM 817 C CA . MET A 1 107 ? 27.191 -9.192 -27.087 1.00 66.62 107 MET A CA 1
ATOM 818 C C . MET A 1 107 ? 27.364 -7.669 -27.228 1.00 66.62 107 MET A C 1
ATOM 820 O O . MET A 1 107 ? 28.472 -7.195 -27.484 1.00 66.62 107 MET A O 1
ATOM 824 N N . TRP A 1 108 ? 26.274 -6.908 -27.108 1.00 63.66 108 TRP A N 1
ATOM 825 C CA . TRP A 1 108 ? 26.235 -5.449 -27.250 1.00 63.66 108 TRP A CA 1
ATOM 826 C C . TRP A 1 108 ? 26.042 -4.740 -25.906 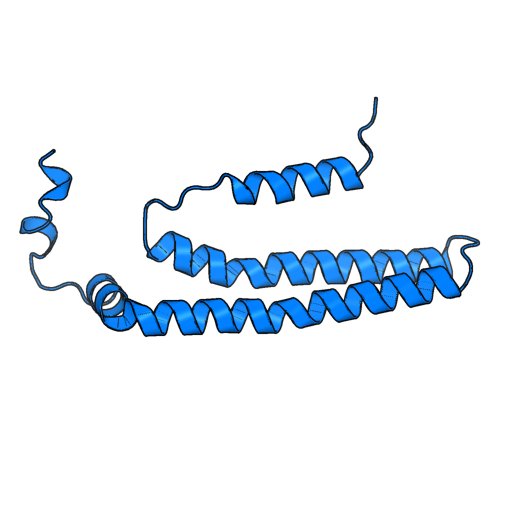1.00 63.66 108 TRP A C 1
ATOM 828 O O . TRP A 1 108 ? 26.099 -3.509 -25.854 1.00 63.66 108 TRP A O 1
ATOM 838 N N . ASP A 1 109 ? 25.848 -5.502 -24.827 1.00 63.50 109 ASP A N 1
ATOM 839 C CA . ASP A 1 109 ? 25.751 -4.965 -23.479 1.00 63.50 109 ASP A CA 1
ATOM 840 C C . ASP A 1 109 ? 27.141 -4.589 -22.942 1.00 63.50 109 ASP A C 1
ATOM 842 O O . ASP A 1 109 ? 27.885 -5.389 -22.373 1.00 63.50 109 ASP A O 1
ATOM 846 N N . VAL A 1 110 ? 27.529 -3.334 -23.171 1.00 60.72 110 VAL A N 1
ATOM 847 C CA . VAL A 1 110 ? 28.830 -2.790 -22.753 1.00 60.72 110 VAL A CA 1
ATOM 848 C C . VAL A 1 110 ? 28.916 -2.493 -21.252 1.00 60.72 110 VAL A C 1
ATOM 850 O O . VAL A 1 110 ? 29.984 -2.098 -20.787 1.00 60.72 110 VAL A O 1
ATOM 853 N N . THR A 1 111 ? 27.836 -2.684 -20.484 1.00 58.38 111 THR A N 1
ATOM 854 C CA . THR A 1 111 ? 27.859 -2.509 -19.020 1.00 58.38 111 THR A CA 1
ATOM 855 C C . THR A 1 111 ? 28.625 -3.627 -18.308 1.00 58.38 111 THR A C 1
ATOM 857 O O . THR A 1 111 ? 29.245 -3.374 -17.281 1.00 58.38 111 THR A O 1
ATOM 860 N N . ALA A 1 112 ? 28.714 -4.818 -18.910 1.00 51.38 112 ALA A N 1
ATOM 861 C CA . ALA A 1 112 ? 29.530 -5.934 -18.420 1.00 51.38 112 ALA A CA 1
ATOM 862 C C . ALA A 1 112 ? 31.055 -5.746 -18.617 1.00 51.38 112 ALA A C 1
ATOM 864 O O . ALA A 1 112 ? 31.839 -6.588 -18.183 1.00 51.38 112 ALA A O 1
ATOM 865 N N . ASN A 1 113 ? 31.483 -4.666 -19.285 1.00 48.56 113 ASN A N 1
ATOM 866 C CA . ASN A 1 113 ? 32.889 -4.352 -19.583 1.00 48.56 113 ASN A CA 1
ATOM 867 C C . ASN A 1 113 ? 33.469 -3.208 -18.721 1.00 48.56 113 ASN A C 1
ATOM 869 O O . ASN A 1 113 ? 34.511 -2.655 -19.088 1.00 48.56 113 ASN A O 1
ATOM 873 N N . GLN A 1 114 ? 32.814 -2.831 -17.616 1.00 43.91 114 GLN A N 1
ATOM 874 C CA . GLN A 1 114 ? 33.338 -1.855 -16.647 1.00 43.91 114 GLN A CA 1
ATOM 875 C C . GLN A 1 114 ? 33.868 -2.519 -15.378 1.00 43.91 114 GLN A C 1
ATOM 877 O O . GLN A 1 114 ? 33.197 -3.437 -14.862 1.00 43.91 114 GLN A O 1
#

Secondary structure (DSSP, 8-state):
----HHHHHHHHHHHHTT---SSHHHHHHHHHHHHHHHHHHHHHHHHHHHHHHHTS---HHHHHHHHHHHHHHHHHHHHHHHHHHHHHHHTHHHHHHHHSPPTTGGGS-GGGG-

Radius of gyration: 20.87 Å; chains: 1; bounding box: 53×21×57 Å

Sequence (114 aa):
MSTAPIEQAAEAIGAIGAWEPESITEVDQFLDDLGSLYEALATTQANLAERFASDLPIGRPIVDHLSELASGTAALTDHASQGRAIFRRHHEAEFERLENPRPQEEMWDVTANQ

Foldseek 3Di:
DPDDPVVVVVVVVVVVVVDDDPDLVSVLVCLLCVLVVLLVVLVVLLVVLVCCVPPHPDDPVVSVVSNVVSVVSNVVSVVSVVVSVVSCVVCVVVVCCVVPPDVPVVVVPCVVVD

pLDDT: mean 88.36, std 11.77, range [43.91, 97.31]